Protein AF-A0A452QV50-F1 (afdb_monomer)

Sequence (171 aa):
MCFTKTGRGTTEDLRLKMHQMVDSFCNNHQNQPEGQEQEQVALLQLEDDFNEVLLDTVDLHYQNSNQESAPLLPEVRQELRSRVRRSSVPSLEDESVEVWDPRESFYDRALRLFQRLLCCLQQKWQAVLAWVRRMVAAGMQALCSAVETVWSVFQDFCSFVAQVLRSAIQA

Radius of gyration: 26.82 Å; Cα contacts (8 Å, |Δi|>4): 59; chains: 1; bounding box: 64×40×88 Å

pLDDT: mean 82.3, std 13.72, range [31.97, 97.0]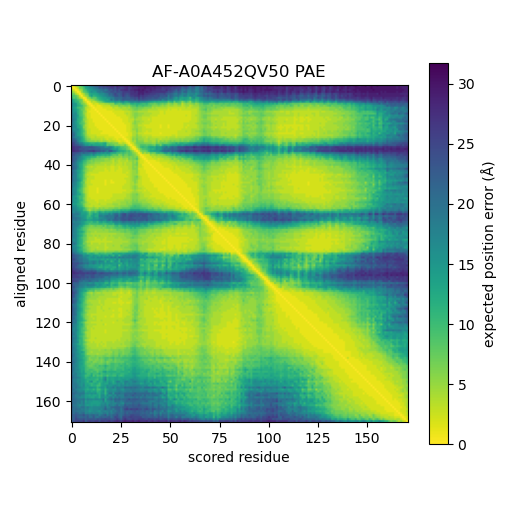

Foldseek 3Di:
DDDDPQVVVLVVVLVVQLVVLLVVLCVVPQVDPDDLVVNLVSLLVSLLSNLVSVLVSVQVCVPRVDPPDDRPDPVNSVVLNVLLVPPPQDDSVNVSPDDDDPPDHPVNVSVVSVVVSVVSNVVSVVVSVVVVVVVVVVVVVVVVVVVVVVVVVVVVVVVVVVVVVVVVVVD

Solvent-accessible surface area (backbone atoms only — not comparable to full-atom values): 10010 Å² total; per-residue (Å²): 138,87,82,81,73,70,66,59,56,58,53,53,51,50,52,50,52,53,49,52,52,51,51,51,52,48,68,64,52,73,83,45,92,66,54,74,69,54,58,50,52,53,48,54,52,51,50,52,52,52,50,50,54,50,52,51,45,54,51,51,50,54,59,71,72,34,96,85,55,79,72,82,52,69,67,58,55,49,49,53,54,48,48,59,74,65,42,87,59,76,48,81,73,77,63,65,84,66,83,80,63,92,83,62,50,71,65,62,51,50,51,55,50,49,52,50,51,51,51,44,49,52,53,40,52,50,52,51,50,55,48,52,52,50,52,53,53,53,52,53,50,53,50,51,54,50,51,52,53,56,48,50,54,50,52,52,50,53,52,50,52,54,49,56,52,52,53,65,74,76,108

Mean predicted aligned error: 9.91 Å

InterPro domains:
  IPR028067 Interleukin-32 [PF15225] (68-170)
  IPR028067 Interleukin-32 [PTHR48490] (6-170)

Organism: Ursus americanus (NCBI:txid9643)

Structure (mmCIF, N/CA/C/O backbone):
data_AF-A0A452QV50-F1
#
_entry.id   AF-A0A452QV50-F1
#
loop_
_atom_site.group_PDB
_atom_site.id
_atom_site.type_symbol
_atom_site.label_atom_id
_atom_site.label_alt_id
_atom_site.label_comp_id
_atom_site.label_asym_id
_atom_site.label_entity_id
_atom_site.label_seq_id
_atom_site.pdbx_PDB_ins_code
_atom_site.Cartn_x
_atom_site.Cartn_y
_atom_site.Cartn_z
_atom_site.occupancy
_atom_site.B_iso_or_equiv
_atom_site.auth_seq_id
_atom_site.auth_comp_id
_atom_site.auth_asym_id
_atom_site.auth_atom_id
_atom_site.pdbx_PDB_model_num
ATOM 1 N N . MET A 1 1 ? -7.295 25.959 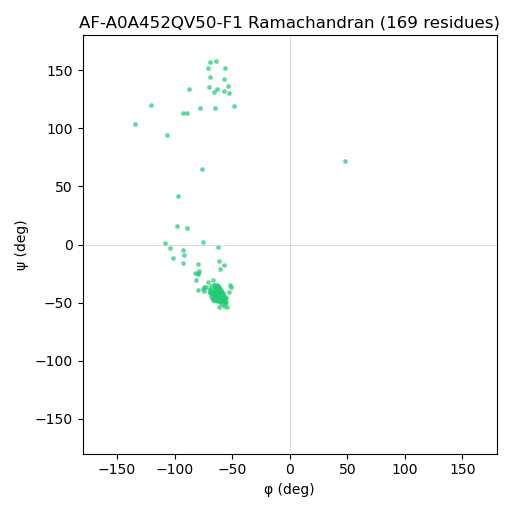-13.964 1.00 31.97 1 MET A N 1
ATOM 2 C CA . MET A 1 1 ? -6.763 25.299 -12.753 1.00 31.97 1 MET A CA 1
ATOM 3 C C . MET A 1 1 ? -7.909 24.545 -12.092 1.00 31.97 1 MET A C 1
ATOM 5 O O . MET A 1 1 ? -8.793 25.186 -11.542 1.00 31.97 1 MET A O 1
ATOM 9 N N . CYS A 1 2 ? -7.954 23.219 -12.219 1.00 35.88 2 CYS A N 1
ATOM 10 C CA . CYS A 1 2 ? -9.011 22.378 -11.650 1.00 35.88 2 CYS A CA 1
ATOM 11 C C . CYS A 1 2 ? -8.442 21.621 -10.448 1.00 35.88 2 CYS A C 1
ATOM 13 O O . CYS A 1 2 ? -7.813 20.582 -10.608 1.00 35.88 2 CYS A O 1
ATOM 15 N N . PHE A 1 3 ? -8.624 22.172 -9.248 1.00 37.78 3 PHE A N 1
ATOM 16 C CA . PHE A 1 3 ? -8.237 21.509 -8.006 1.00 37.78 3 PHE A CA 1
ATOM 17 C C . PHE A 1 3 ? -9.393 20.639 -7.479 1.00 37.78 3 PHE A C 1
ATOM 19 O O . PHE A 1 3 ? -10.457 21.135 -7.114 1.00 37.78 3 PHE A O 1
ATOM 26 N N . THR A 1 4 ? -9.159 19.324 -7.498 1.00 44.72 4 THR A N 1
ATOM 27 C CA . THR A 1 4 ? -9.415 18.372 -6.398 1.00 44.72 4 THR A CA 1
ATOM 28 C C . THR A 1 4 ? -10.782 18.413 -5.697 1.00 44.72 4 THR A C 1
ATOM 30 O O . THR A 1 4 ? -10.877 18.725 -4.511 1.00 44.72 4 THR A O 1
ATOM 33 N N . LYS A 1 5 ? -11.847 17.962 -6.374 1.00 46.72 5 LYS A N 1
ATOM 34 C CA . LYS A 1 5 ? -13.103 17.566 -5.695 1.00 46.72 5 LYS A CA 1
ATOM 35 C C . LYS A 1 5 ? -13.165 16.066 -5.354 1.00 46.72 5 LYS A C 1
ATOM 37 O O . LYS A 1 5 ? -13.949 15.664 -4.504 1.00 46.72 5 LYS A O 1
ATOM 42 N N . THR A 1 6 ? -12.296 15.253 -5.954 1.00 51.78 6 THR A N 1
ATOM 43 C CA . THR A 1 6 ? -12.386 13.783 -5.923 1.00 51.78 6 THR A CA 1
ATOM 44 C C . THR A 1 6 ? -11.822 13.139 -4.648 1.00 51.78 6 THR A C 1
ATOM 46 O O . THR A 1 6 ? -12.343 12.127 -4.199 1.00 51.78 6 THR A O 1
ATOM 49 N N . GLY A 1 7 ? -10.809 13.738 -4.008 1.00 51.59 7 GLY A N 1
ATOM 50 C CA . GLY A 1 7 ? -10.186 13.173 -2.796 1.00 51.59 7 GLY A CA 1
ATOM 51 C C . GLY A 1 7 ? -10.958 13.412 -1.491 1.00 51.59 7 GLY A C 1
ATOM 52 O O . GLY A 1 7 ? -10.711 12.732 -0.494 1.00 51.59 7 GLY A O 1
ATOM 53 N N . ARG A 1 8 ? -11.899 14.368 -1.478 1.00 55.62 8 ARG A N 1
ATOM 54 C CA . ARG A 1 8 ? -12.661 14.706 -0.267 1.00 55.62 8 ARG A CA 1
ATOM 55 C C . ARG A 1 8 ? -13.719 13.636 0.045 1.00 55.62 8 ARG A C 1
ATOM 57 O O . ARG A 1 8 ? -13.811 13.228 1.193 1.00 55.62 8 ARG A O 1
ATOM 64 N N . GLY A 1 9 ? -14.399 13.103 -0.976 1.00 72.88 9 GLY A N 1
ATOM 65 C CA . GLY A 1 9 ? -15.411 12.049 -0.808 1.00 72.88 9 GLY A CA 1
ATOM 66 C C . GLY A 1 9 ? -14.832 10.713 -0.333 1.00 72.88 9 GLY A C 1
ATOM 67 O O . GLY A 1 9 ? -15.295 10.165 0.657 1.00 72.88 9 GLY A O 1
ATOM 68 N N . THR A 1 10 ? -13.747 10.230 -0.950 1.00 78.75 10 THR A N 1
ATOM 69 C CA . THR A 1 10 ? -13.163 8.919 -0.593 1.00 78.75 10 THR A CA 1
ATOM 70 C C . THR A 1 10 ? -12.606 8.877 0.830 1.00 78.75 10 THR A C 1
ATOM 72 O O . THR A 1 10 ? -12.684 7.854 1.502 1.00 78.75 10 THR A O 1
ATOM 75 N N . THR A 1 11 ? -12.043 9.993 1.303 1.00 82.00 11 THR A N 1
ATOM 76 C CA . THR A 1 11 ? -11.488 10.092 2.662 1.00 82.00 11 THR A CA 1
ATOM 77 C C . THR A 1 11 ? -12.598 10.205 3.711 1.00 82.00 11 THR A C 1
ATOM 79 O O . THR A 1 11 ? -12.491 9.624 4.790 1.00 82.00 11 THR A O 1
ATOM 82 N N . GLU A 1 12 ? -13.674 10.934 3.401 1.00 86.75 12 GLU A N 1
ATOM 83 C CA . GLU A 1 12 ? -14.858 11.026 4.262 1.00 86.75 12 GLU A CA 1
ATOM 84 C C . GLU A 1 12 ? -15.575 9.671 4.376 1.00 86.75 12 GLU A C 1
ATOM 86 O O . GLU A 1 12 ? -15.926 9.273 5.489 1.00 86.75 12 GLU A O 1
ATOM 91 N N . ASP A 1 13 ? -15.694 8.930 3.270 1.00 88.88 13 ASP A N 1
ATOM 92 C CA . ASP A 1 13 ? -16.272 7.581 3.231 1.00 88.88 13 ASP A CA 1
ATOM 93 C C . ASP A 1 13 ? -15.437 6.567 4.022 1.00 88.88 13 ASP A C 1
ATOM 95 O O . ASP A 1 13 ? -15.988 5.784 4.797 1.00 88.88 13 ASP A O 1
ATOM 99 N N . LEU A 1 14 ? -14.107 6.598 3.873 1.00 90.44 14 LEU A N 1
ATOM 100 C CA . LEU A 1 14 ? -13.194 5.778 4.675 1.00 90.44 14 LEU A CA 1
ATOM 101 C C . LEU A 1 14 ? -13.405 6.041 6.167 1.00 90.44 14 LEU A C 1
ATOM 103 O O . LEU A 1 14 ? -13.607 5.108 6.943 1.00 90.44 14 LEU A O 1
ATOM 107 N N . ARG A 1 15 ? -13.404 7.318 6.564 1.00 90.06 15 ARG A N 1
ATOM 108 C CA . ARG A 1 15 ? -13.608 7.714 7.959 1.00 90.06 15 ARG A CA 1
ATOM 109 C C . ARG A 1 15 ? -14.955 7.213 8.483 1.00 90.06 15 ARG A C 1
ATOM 111 O O . ARG A 1 15 ? -15.011 6.687 9.590 1.00 90.06 15 ARG A O 1
ATOM 118 N N . LEU A 1 16 ? -16.025 7.357 7.699 1.00 91.62 16 LEU A N 1
ATOM 119 C CA . LEU A 1 16 ? -17.357 6.882 8.073 1.00 91.62 16 LEU A CA 1
ATOM 120 C C . LEU A 1 16 ? -17.377 5.364 8.289 1.00 91.62 16 LEU A C 1
ATOM 122 O O . LEU A 1 16 ? -17.853 4.914 9.328 1.00 91.62 16 LEU A O 1
ATOM 126 N N . LYS A 1 17 ? -16.823 4.587 7.351 1.00 92.94 17 LYS A N 1
ATOM 127 C CA . LYS A 1 17 ? -16.732 3.124 7.471 1.00 92.94 17 LYS A CA 1
ATOM 128 C C . LYS A 1 17 ? -15.944 2.706 8.709 1.00 92.94 17 LYS A C 1
ATOM 130 O O . LYS A 1 17 ? -16.375 1.818 9.435 1.00 92.94 17 LYS A O 1
ATOM 135 N N . MET A 1 18 ? -14.817 3.367 8.977 1.00 90.81 18 MET A N 1
ATOM 136 C CA . MET A 1 18 ? -14.012 3.090 10.167 1.00 90.81 18 MET A CA 1
ATOM 137 C C . MET A 1 18 ? -14.787 3.343 11.458 1.00 90.81 18 MET A C 1
ATOM 139 O O . MET A 1 18 ? -14.790 2.481 12.330 1.00 90.81 18 MET A O 1
ATOM 143 N N . HIS A 1 19 ? -15.500 4.466 11.561 1.00 90.94 19 HIS A N 1
ATOM 144 C CA . HIS A 1 19 ? -16.356 4.724 12.719 1.00 90.94 19 HIS A CA 1
ATOM 145 C C . HIS A 1 19 ? -17.460 3.677 12.873 1.00 90.94 19 HIS A C 1
ATOM 147 O O . HIS A 1 19 ? -17.639 3.163 13.968 1.00 90.94 19 HIS A O 1
ATOM 153 N N . GLN A 1 20 ? -18.133 3.293 11.786 1.00 93.31 20 GLN A N 1
ATOM 154 C CA . GLN A 1 20 ? -19.183 2.269 11.831 1.00 93.31 20 GLN A CA 1
ATOM 155 C C . GLN A 1 20 ? -18.671 0.916 12.338 1.00 93.31 20 GLN A C 1
ATOM 157 O O . GLN A 1 20 ? -19.364 0.245 13.099 1.00 93.31 20 GLN A O 1
ATOM 162 N N . MET A 1 21 ? -17.458 0.522 11.946 1.00 92.38 21 MET A N 1
ATOM 163 C CA . MET A 1 21 ? -16.829 -0.708 12.431 1.00 92.38 21 MET A CA 1
ATOM 164 C C . MET A 1 21 ? -16.507 -0.631 13.932 1.00 92.38 21 MET A C 1
ATOM 166 O O . MET A 1 21 ? -16.807 -1.572 14.665 1.00 92.38 21 MET A O 1
ATOM 170 N N . VAL A 1 22 ? -15.983 0.506 14.413 1.00 90.62 22 VAL A N 1
ATOM 171 C CA . VAL A 1 22 ? -15.765 0.745 15.855 1.00 90.62 22 VAL A CA 1
ATOM 172 C C . VAL A 1 22 ? -17.082 0.711 16.626 1.00 90.62 22 VAL A C 1
ATOM 174 O O . VAL A 1 22 ? -17.171 0.046 17.654 1.00 90.62 22 VAL A O 1
ATOM 177 N N . ASP A 1 23 ? -18.112 1.392 16.126 1.00 90.88 23 ASP A N 1
ATOM 178 C CA . ASP A 1 23 ? -19.427 1.438 16.764 1.00 90.88 23 ASP A CA 1
ATOM 179 C C . ASP A 1 23 ? -20.038 0.035 16.845 1.00 90.88 23 ASP A C 1
ATOM 181 O O . ASP A 1 23 ? -20.565 -0.356 17.886 1.00 90.88 23 ASP A O 1
ATOM 185 N N . SER A 1 24 ? -19.927 -0.754 15.772 1.00 90.44 24 SER A N 1
ATOM 186 C CA . SER A 1 24 ? -20.378 -2.147 15.756 1.00 90.44 24 SER A CA 1
ATOM 187 C C . SER A 1 24 ? -19.619 -2.998 16.772 1.00 90.44 24 SER A C 1
ATOM 189 O O . SER A 1 24 ? -20.244 -3.767 17.501 1.00 90.44 24 SER A O 1
ATOM 191 N N . PHE A 1 25 ? -18.294 -2.853 16.853 1.00 88.44 25 PHE A N 1
ATOM 192 C CA . PHE A 1 25 ? -17.488 -3.546 17.854 1.00 88.44 25 PHE A CA 1
ATOM 193 C C . PHE A 1 25 ? -17.956 -3.190 19.272 1.00 88.44 25 PHE A C 1
ATOM 195 O O . PHE A 1 25 ? -18.270 -4.083 20.056 1.00 88.44 25 PHE A O 1
ATOM 202 N N . CYS A 1 26 ? -18.089 -1.902 19.591 1.00 86.88 26 CYS A N 1
ATOM 203 C CA . CYS A 1 26 ? -18.532 -1.456 20.911 1.00 86.88 26 CYS A CA 1
ATOM 204 C C . CYS A 1 26 ? -19.935 -1.973 21.257 1.00 86.88 26 CYS A C 1
ATOM 206 O O . CYS A 1 26 ? -20.129 -2.531 22.333 1.00 86.88 26 CYS A O 1
ATOM 208 N N . ASN A 1 27 ? -20.900 -1.851 20.342 1.00 88.31 27 ASN A N 1
ATOM 209 C CA . ASN A 1 27 ? -22.286 -2.268 20.578 1.00 88.31 27 ASN A CA 1
ATOM 21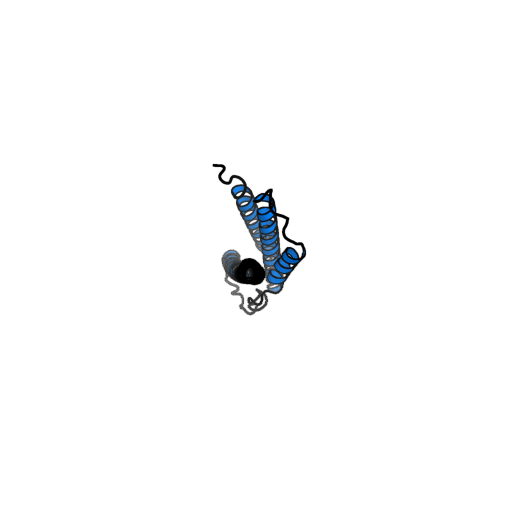0 C C . ASN A 1 27 ? -22.419 -3.773 20.849 1.00 88.31 27 ASN A C 1
ATOM 212 O O . ASN A 1 27 ? -23.231 -4.172 21.686 1.00 88.31 27 ASN A O 1
ATOM 216 N N . ASN A 1 28 ? -21.621 -4.595 20.161 1.00 85.19 28 ASN A N 1
ATOM 217 C CA . ASN A 1 28 ? -21.661 -6.049 20.304 1.00 85.19 28 ASN A CA 1
ATOM 218 C C . ASN A 1 28 ? -21.057 -6.513 21.640 1.00 85.19 28 ASN A C 1
ATOM 220 O O . ASN A 1 28 ? -21.598 -7.416 22.268 1.00 85.19 28 ASN A O 1
ATOM 224 N N . HIS A 1 29 ? -19.997 -5.856 22.121 1.00 80.44 29 HIS A N 1
ATOM 225 C CA . HIS A 1 29 ? -19.253 -6.318 23.301 1.00 80.44 29 HIS A CA 1
ATOM 226 C C . HIS A 1 29 ? -19.595 -5.553 24.594 1.00 80.44 29 HIS A C 1
ATOM 228 O O . HIS A 1 29 ? -19.256 -6.006 25.683 1.00 80.44 29 HIS A O 1
ATOM 234 N N . GLN A 1 30 ? -20.320 -4.429 24.522 1.00 76.50 30 GLN A N 1
ATOM 235 C CA . GLN A 1 30 ? -20.670 -3.619 25.699 1.00 76.50 30 GLN A CA 1
ATOM 236 C C . GLN A 1 30 ? -21.566 -4.355 26.711 1.00 76.50 30 GLN A C 1
ATOM 238 O O . GLN A 1 30 ? -21.462 -4.117 27.914 1.00 76.50 30 GLN A O 1
ATOM 243 N N . ASN A 1 31 ? -22.482 -5.207 26.239 1.00 69.88 31 ASN A N 1
ATOM 244 C CA . ASN A 1 31 ? -23.519 -5.829 27.077 1.00 69.88 31 ASN A CA 1
ATOM 245 C C . ASN A 1 31 ? -23.296 -7.325 27.320 1.00 69.88 31 ASN A C 1
ATOM 247 O O . ASN A 1 31 ? -24.124 -7.977 27.960 1.00 69.88 31 ASN A O 1
ATOM 251 N N . GLN A 1 32 ? -22.212 -7.881 26.790 1.00 62.25 32 GLN A N 1
ATOM 252 C CA . GLN A 1 32 ? -22.012 -9.314 26.710 1.00 62.25 32 GLN A CA 1
ATOM 253 C C . GLN A 1 32 ? -20.733 -9.665 27.481 1.00 62.25 32 GLN A C 1
ATOM 255 O O . GLN A 1 32 ? -19.668 -9.150 2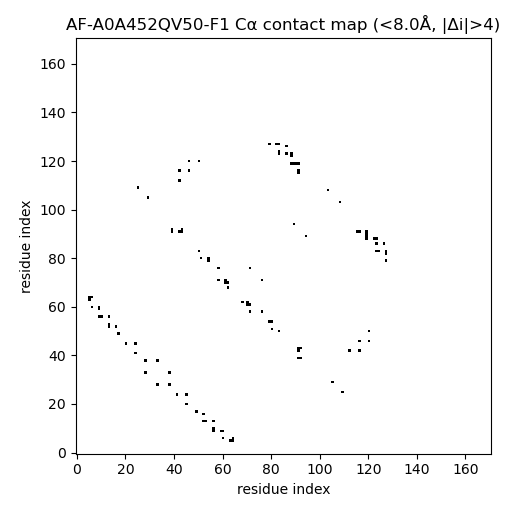7.151 1.00 62.25 32 GLN A O 1
ATOM 260 N N . PRO A 1 33 ? -20.798 -10.504 28.533 1.00 55.66 33 PRO A N 1
ATOM 261 C CA . PRO A 1 33 ? -19.607 -11.021 29.191 1.00 55.66 33 PRO A CA 1
ATOM 262 C C . PRO A 1 33 ? -19.015 -12.112 28.294 1.00 55.66 33 PRO A C 1
ATOM 264 O O . PRO A 1 33 ? -19.065 -13.298 28.616 1.00 55.66 33 PRO A O 1
ATOM 267 N N . GLU A 1 34 ? -18.553 -11.730 27.108 1.00 61.19 34 GLU A N 1
ATOM 268 C CA . GLU A 1 34 ? -17.812 -12.636 26.247 1.00 61.19 34 GLU A CA 1
ATOM 269 C C . GLU A 1 34 ? -16.450 -12.925 26.887 1.00 61.19 34 GLU A C 1
ATOM 271 O O . GLU A 1 34 ? -15.862 -12.086 27.577 1.00 61.19 34 GLU A O 1
ATOM 276 N N . GLY A 1 35 ? -15.976 -14.161 26.733 1.00 66.69 35 GLY A N 1
ATOM 277 C CA . GLY A 1 35 ? -14.669 -14.554 27.249 1.00 66.69 35 GLY A CA 1
ATOM 278 C C . GLY A 1 35 ? -13.543 -13.787 26.552 1.00 66.69 35 GLY A C 1
ATOM 279 O O . GLY A 1 35 ? -13.698 -13.331 25.420 1.00 66.69 35 GLY A O 1
ATOM 280 N N . GLN A 1 36 ? -12.383 -13.701 27.207 1.00 70.19 36 GLN A N 1
ATOM 281 C CA . GLN A 1 36 ? -11.198 -13.001 26.693 1.00 70.19 36 GLN A CA 1
ATO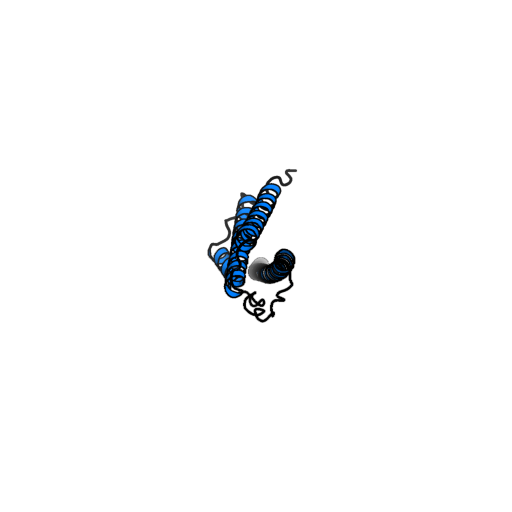M 282 C C . GLN A 1 36 ? -10.776 -13.397 25.280 1.00 70.19 36 GLN A C 1
ATOM 284 O O . GLN A 1 36 ? -10.359 -12.558 24.487 1.00 70.19 36 GLN A O 1
ATOM 289 N N . GLU A 1 37 ? -10.958 -14.666 24.954 1.00 73.31 37 GLU A N 1
ATOM 290 C CA . GLU A 1 37 ? -10.668 -15.228 23.643 1.00 73.31 37 GLU A CA 1
ATOM 291 C C . GLU A 1 37 ? -11.578 -14.662 22.539 1.00 73.31 37 GLU A C 1
ATOM 293 O O . GLU A 1 37 ? -11.136 -14.428 21.419 1.00 73.31 37 GLU A O 1
ATOM 298 N N . GLN A 1 38 ? -12.839 -14.371 22.854 1.00 78.62 38 GLN A N 1
ATOM 299 C CA . GLN A 1 38 ? -13.828 -13.920 21.879 1.00 78.62 38 GLN A CA 1
ATOM 300 C C . GLN A 1 38 ? -13.671 -12.424 21.558 1.00 78.62 38 GLN A C 1
ATOM 302 O O . GLN A 1 38 ? -13.695 -12.050 20.385 1.00 78.62 38 GLN A O 1
ATOM 307 N N . GLU A 1 39 ? -13.372 -11.593 22.568 1.00 77.00 39 GLU A N 1
ATOM 308 C CA . GLU A 1 39 ? -13.004 -10.177 22.373 1.00 77.00 39 GLU A CA 1
ATOM 309 C C . GLU A 1 39 ? -11.721 -10.055 21.528 1.00 77.00 39 GLU A C 1
ATOM 311 O O . GLU A 1 39 ? -11.612 -9.190 20.657 1.00 77.00 39 GLU A O 1
ATOM 316 N N . GLN A 1 40 ? -10.765 -10.972 21.713 1.00 77.94 40 GLN A N 1
ATOM 317 C CA . GLN A 1 40 ? -9.541 -11.012 20.917 1.00 77.94 40 GLN A CA 1
ATOM 318 C C . GLN A 1 40 ? -9.789 -11.412 19.456 1.00 77.94 40 GLN A C 1
ATOM 320 O O . GLN A 1 40 ? -9.263 -10.765 18.550 1.00 77.94 40 GLN A O 1
ATOM 325 N N . VAL A 1 41 ? -10.618 -12.429 19.206 1.00 82.56 41 VAL A N 1
ATOM 326 C CA . VAL A 1 41 ? -11.014 -12.812 17.840 1.00 82.56 41 VAL A CA 1
ATOM 327 C C . VAL A 1 41 ? -11.734 -11.661 17.135 1.00 82.56 41 VAL A C 1
ATOM 329 O O . VAL A 1 41 ? -11.442 -11.378 15.973 1.00 82.56 41 VAL A O 1
ATOM 332 N N . ALA A 1 42 ? -12.626 -10.956 17.834 1.00 85.12 42 ALA A N 1
ATOM 333 C CA . ALA A 1 42 ? -13.328 -9.805 17.279 1.00 85.12 42 ALA A CA 1
ATOM 334 C C . ALA A 1 42 ? -12.380 -8.648 16.920 1.00 85.12 42 ALA A C 1
ATOM 336 O O . ALA A 1 42 ? -12.589 -7.972 15.914 1.00 85.12 42 ALA A O 1
ATOM 337 N N . LEU A 1 43 ? -11.311 -8.434 17.692 1.00 83.50 43 LEU A N 1
ATOM 338 C CA . LEU A 1 43 ? -10.287 -7.439 17.357 1.00 83.50 43 LEU A CA 1
ATOM 339 C C . LEU A 1 43 ? -9.457 -7.814 16.136 1.00 83.50 43 LEU A C 1
ATOM 341 O O . LEU A 1 43 ? -9.133 -6.935 15.342 1.00 83.50 43 LEU A O 1
ATOM 345 N N . LEU A 1 44 ? -9.111 -9.093 15.978 1.00 85.31 44 LEU A N 1
ATOM 346 C CA . LEU A 1 44 ? -8.390 -9.562 14.793 1.00 85.31 44 LEU A CA 1
ATOM 347 C C . LEU A 1 44 ? -9.239 -9.378 13.535 1.00 85.31 44 LEU A C 1
ATOM 349 O O . LEU A 1 44 ? -8.750 -8.873 12.528 1.00 85.31 44 LEU A O 1
ATOM 353 N N . GLN A 1 45 ? -10.532 -9.697 13.620 1.00 89.00 45 GLN A N 1
ATOM 354 C CA . GLN A 1 45 ? -11.483 -9.422 12.541 1.00 89.00 45 GLN A CA 1
ATOM 355 C C . GLN A 1 45 ? -11.569 -7.924 12.236 1.00 89.00 45 GLN A C 1
ATOM 357 O O . GLN A 1 45 ? -11.494 -7.527 11.078 1.00 89.00 45 GLN A O 1
ATOM 362 N N . LEU A 1 46 ? -11.648 -7.085 13.271 1.00 90.44 46 LEU A N 1
ATOM 363 C CA . LEU A 1 46 ? -11.685 -5.634 13.109 1.00 90.44 46 LEU A CA 1
ATOM 364 C C . LEU A 1 46 ? -10.409 -5.079 12.457 1.00 90.44 46 LEU A C 1
ATOM 366 O O . LEU A 1 46 ? -10.470 -4.135 11.668 1.00 90.44 46 LEU A O 1
ATOM 370 N N . GLU A 1 47 ? -9.250 -5.663 12.762 1.00 90.06 47 GLU A N 1
ATOM 371 C CA . GLU A 1 47 ? -7.992 -5.337 12.097 1.00 90.06 47 GLU A CA 1
ATOM 372 C C . GLU A 1 47 ? -8.018 -5.681 10.608 1.00 90.06 47 GLU A C 1
ATOM 374 O O . GLU A 1 47 ? -7.621 -4.857 9.775 1.00 90.06 47 GLU A O 1
ATOM 379 N N . ASP A 1 48 ? -8.484 -6.880 10.269 1.00 89.88 48 ASP A N 1
ATOM 380 C CA . ASP A 1 48 ? -8.618 -7.325 8.886 1.00 89.88 48 ASP A CA 1
ATOM 381 C C . ASP A 1 48 ? -9.601 -6.441 8.111 1.00 89.88 48 ASP A C 1
ATOM 383 O O . ASP A 1 48 ? -9.278 -5.987 7.010 1.00 89.88 48 ASP A O 1
ATOM 387 N N . ASP A 1 49 ? -10.742 -6.096 8.707 1.00 91.94 49 ASP A N 1
ATOM 388 C CA . ASP A 1 49 ? -11.740 -5.218 8.097 1.00 91.94 49 ASP A CA 1
ATOM 389 C C . ASP A 1 49 ? -11.184 -3.807 7.849 1.00 91.94 49 ASP A C 1
ATOM 391 O O . ASP A 1 49 ? -11.355 -3.235 6.765 1.00 91.94 49 ASP A O 1
ATOM 395 N N . PHE A 1 50 ? -10.447 -3.244 8.814 1.00 91.19 50 PHE A N 1
ATOM 396 C CA . PHE A 1 50 ? -9.741 -1.976 8.626 1.00 91.19 50 PHE A CA 1
ATOM 397 C C . PHE A 1 50 ? -8.720 -2.050 7.492 1.00 91.19 50 PHE A C 1
ATOM 399 O O . PHE A 1 50 ? -8.649 -1.134 6.666 1.00 91.19 50 PHE A O 1
ATOM 406 N N . ASN A 1 51 ? -7.949 -3.131 7.420 1.00 91.56 51 ASN A N 1
ATOM 407 C CA . ASN A 1 51 ? -6.979 -3.337 6.356 1.00 91.56 51 ASN A CA 1
ATOM 408 C C . ASN A 1 51 ? -7.640 -3.429 4.977 1.00 91.56 51 ASN A C 1
ATOM 410 O O . ASN A 1 51 ? -7.181 -2.760 4.049 1.00 91.56 51 ASN A O 1
ATOM 414 N N . GLU A 1 52 ? -8.718 -4.198 4.830 1.00 92.69 52 GLU A N 1
ATOM 415 C CA . GLU A 1 52 ? -9.426 -4.331 3.553 1.00 92.69 52 GLU A CA 1
ATOM 416 C C . GLU A 1 52 ? -10.073 -3.007 3.128 1.00 92.69 52 GLU A C 1
ATOM 418 O O . GLU A 1 52 ? -9.908 -2.584 1.984 1.00 92.69 52 GLU A O 1
ATOM 423 N N . VAL A 1 53 ? -10.707 -2.270 4.046 1.00 93.06 53 VAL A N 1
ATOM 424 C CA . VAL A 1 53 ? -11.295 -0.963 3.713 1.00 93.06 53 VAL A CA 1
ATOM 425 C C . VAL A 1 53 ? -10.223 0.060 3.319 1.00 93.06 53 VAL A C 1
ATOM 427 O O . VAL A 1 53 ? -10.441 0.851 2.394 1.00 93.06 53 VAL A O 1
ATOM 430 N N . LEU A 1 54 ? -9.054 0.048 3.963 1.00 92.31 54 LEU A N 1
ATOM 431 C CA . LEU A 1 54 ? -7.922 0.888 3.564 1.00 92.31 54 LEU A CA 1
ATOM 432 C C . LEU A 1 54 ? -7.384 0.494 2.180 1.00 92.31 54 LEU A C 1
ATOM 434 O O . LEU A 1 54 ? -7.159 1.374 1.348 1.00 92.31 54 LEU A O 1
ATOM 438 N N . LEU A 1 55 ? -7.226 -0.804 1.901 1.00 92.06 55 LEU A N 1
ATOM 439 C CA . LEU A 1 55 ? -6.790 -1.327 0.600 1.00 92.06 55 LEU A CA 1
ATOM 440 C C . LEU A 1 55 ? -7.755 -0.939 -0.526 1.00 92.06 55 LEU A C 1
ATOM 442 O O . LEU A 1 55 ? -7.320 -0.424 -1.559 1.00 92.06 55 LEU A O 1
ATOM 446 N N . ASP A 1 56 ? -9.054 -1.125 -0.312 1.00 90.81 56 ASP A N 1
ATOM 447 C CA . ASP A 1 56 ? -10.088 -0.759 -1.277 1.00 90.81 56 ASP A CA 1
ATOM 448 C C . ASP A 1 56 ? -10.136 0.757 -1.494 1.00 90.81 56 ASP A C 1
ATOM 450 O O . ASP A 1 56 ? -10.305 1.220 -2.623 1.00 90.81 56 ASP A O 1
ATOM 454 N N . THR A 1 57 ? -9.923 1.549 -0.438 1.00 90.62 57 THR A N 1
ATOM 455 C CA . THR A 1 57 ? -9.844 3.011 -0.556 1.00 90.62 57 THR A CA 1
ATOM 456 C C . THR A 1 57 ? -8.624 3.440 -1.367 1.00 90.62 57 THR A C 1
ATOM 458 O O . THR A 1 57 ? -8.745 4.335 -2.201 1.00 90.62 57 THR A O 1
ATOM 461 N N . VAL A 1 58 ? -7.461 2.809 -1.167 1.00 88.12 58 VAL A N 1
ATOM 462 C CA . VAL A 1 58 ? -6.257 3.065 -1.978 1.00 88.12 58 VAL A CA 1
ATOM 463 C C . VAL A 1 58 ? -6.526 2.754 -3.447 1.00 88.12 58 VAL A C 1
ATOM 465 O O . VAL A 1 58 ? -6.187 3.564 -4.313 1.00 88.12 58 VAL A O 1
ATOM 468 N N . ASP A 1 59 ? -7.167 1.622 -3.735 1.00 86.19 59 ASP A N 1
ATOM 469 C CA . ASP A 1 59 ? -7.473 1.240 -5.109 1.00 86.19 59 ASP A CA 1
ATOM 470 C C . ASP A 1 59 ? -8.474 2.196 -5.767 1.00 86.19 59 ASP A C 1
ATOM 472 O O . ASP A 1 59 ? -8.243 2.688 -6.873 1.00 86.19 59 ASP A O 1
ATOM 476 N N . LEU A 1 60 ? -9.553 2.533 -5.059 1.00 85.69 60 LEU A N 1
ATOM 477 C CA . LEU A 1 60 ? -10.553 3.490 -5.522 1.00 85.69 60 LEU A CA 1
ATOM 478 C C . LEU A 1 60 ? -9.941 4.878 -5.743 1.00 85.69 60 LEU A C 1
ATOM 480 O O . LEU A 1 60 ? -10.227 5.538 -6.743 1.00 85.69 60 LEU A O 1
ATOM 484 N N . HIS A 1 61 ? -9.078 5.327 -4.830 1.00 84.00 61 HIS A N 1
ATOM 485 C CA . HIS A 1 61 ? -8.402 6.611 -4.953 1.00 84.00 61 HIS A CA 1
ATOM 486 C C . HIS A 1 61 ? -7.486 6.650 -6.179 1.00 84.00 61 HIS A C 1
ATOM 488 O O . HIS A 1 61 ? -7.470 7.653 -6.893 1.00 84.00 61 HIS A O 1
ATOM 494 N N . TYR A 1 62 ? -6.773 5.558 -6.463 1.00 79.25 62 TYR A N 1
ATOM 495 C CA . TYR A 1 62 ? -5.940 5.442 -7.655 1.00 79.25 62 TYR A CA 1
ATOM 496 C C . TYR A 1 62 ? -6.772 5.491 -8.945 1.00 79.25 62 TYR A C 1
ATOM 498 O O . TYR A 1 62 ? -6.464 6.279 -9.838 1.00 79.25 62 TYR A O 1
ATOM 506 N N . GLN A 1 63 ? -7.863 4.719 -9.017 1.00 78.25 63 GLN A N 1
ATOM 507 C CA . GLN A 1 63 ? -8.764 4.699 -10.178 1.00 78.25 63 GLN A CA 1
ATOM 508 C C . GLN A 1 63 ? -9.408 6.068 -10.445 1.00 78.25 63 GLN A C 1
ATOM 510 O O . GLN A 1 63 ? -9.533 6.493 -11.591 1.00 78.25 63 GLN A O 1
ATOM 515 N N . ASN A 1 64 ? -9.796 6.780 -9.386 1.00 77.88 64 ASN A N 1
ATOM 516 C CA . ASN A 1 64 ? -10.496 8.057 -9.501 1.00 77.88 64 ASN A CA 1
ATOM 517 C C . ASN A 1 64 ? -9.576 9.250 -9.792 1.00 77.88 64 ASN A C 1
ATOM 519 O O . ASN A 1 64 ? -10.047 10.274 -10.292 1.00 77.88 64 ASN A O 1
ATOM 523 N N . SER A 1 65 ? -8.294 9.167 -9.430 1.00 69.88 65 SER A N 1
ATOM 524 C CA . SER A 1 65 ? -7.386 10.318 -9.511 1.00 69.88 65 SER A CA 1
ATOM 525 C C . SER A 1 65 ? -6.813 10.546 -10.907 1.00 69.88 65 SER A C 1
ATOM 527 O O . SER A 1 65 ? -6.492 11.686 -11.227 1.00 69.88 65 SER A O 1
ATOM 529 N N . ASN A 1 66 ? -6.729 9.517 -11.756 1.00 62.34 66 ASN A N 1
ATOM 530 C CA . ASN A 1 66 ? -6.122 9.637 -13.079 1.00 62.34 66 ASN A CA 1
ATOM 531 C C . ASN A 1 66 ? -6.976 8.973 -14.167 1.00 62.34 66 ASN A C 1
ATOM 533 O O . ASN A 1 66 ? -6.907 7.764 -14.360 1.00 62.34 66 ASN A O 1
ATOM 537 N N . GLN A 1 67 ? -7.692 9.780 -14.959 1.00 59.31 67 GLN A N 1
ATOM 538 C CA . GLN A 1 67 ? -8.374 9.306 -16.177 1.00 59.31 67 GLN A CA 1
ATOM 539 C C . GLN A 1 67 ? -7.411 8.717 -17.226 1.00 59.31 67 GLN A C 1
ATOM 541 O O . GLN A 1 67 ? -7.842 7.949 -18.079 1.00 59.31 67 GLN A O 1
ATOM 546 N N . GLU A 1 68 ? -6.120 9.058 -17.160 1.00 58.16 68 GLU A N 1
ATOM 547 C CA . GLU A 1 68 ? -5.088 8.620 -18.112 1.00 58.16 68 GLU A CA 1
ATOM 548 C C . GLU A 1 68 ? -4.166 7.518 -17.563 1.00 58.16 68 GLU A C 1
ATOM 550 O O . GLU A 1 68 ? -3.289 7.035 -18.276 1.00 58.16 68 GLU A O 1
ATOM 555 N N . SER A 1 69 ? -4.317 7.107 -16.298 1.00 62.28 69 SER A N 1
ATOM 556 C CA . SER A 1 69 ? -3.506 6.012 -15.753 1.00 62.28 69 SER A CA 1
ATOM 557 C C . SER A 1 69 ? -4.159 4.669 -16.023 1.00 62.28 69 SER A C 1
ATOM 559 O O . SER A 1 69 ? -5.347 4.477 -15.771 1.00 62.28 69 SER A O 1
ATOM 561 N N . ALA A 1 70 ? -3.357 3.713 -16.491 1.00 68.69 70 ALA A N 1
ATOM 562 C CA . ALA A 1 70 ? -3.758 2.316 -16.489 1.00 68.69 70 ALA A CA 1
ATOM 563 C C . ALA A 1 70 ? -4.096 1.891 -15.048 1.00 68.69 70 ALA A C 1
ATOM 565 O O . ALA A 1 70 ? -3.414 2.339 -14.123 1.00 68.69 70 ALA A O 1
ATOM 566 N N . PRO A 1 71 ? -5.120 1.045 -14.835 1.00 72.88 71 PRO A N 1
ATOM 567 C CA . PRO A 1 71 ? -5.419 0.525 -13.507 1.00 72.88 71 PRO A CA 1
ATOM 568 C C . PRO A 1 71 ? -4.186 -0.169 -12.920 1.00 72.88 71 PRO A C 1
ATOM 570 O O . PRO A 1 71 ? -3.357 -0.705 -13.662 1.00 72.88 71 PRO A O 1
ATOM 573 N N . LEU A 1 72 ? -4.077 -0.184 -11.586 1.00 77.94 72 LEU A N 1
ATOM 574 C CA . LEU A 1 72 ? -3.031 -0.962 -10.925 1.00 77.94 72 LEU A CA 1
ATOM 575 C C . LEU A 1 72 ? -3.082 -2.399 -11.440 1.00 77.94 72 LEU A C 1
ATOM 577 O O . LEU A 1 72 ? -4.145 -3.027 -11.455 1.00 77.94 72 LEU A O 1
ATOM 581 N N . LEU A 1 73 ? -1.916 -2.903 -11.839 1.00 85.25 73 LEU A N 1
ATOM 582 C CA . LEU A 1 73 ? -1.773 -4.279 -12.288 1.00 85.25 73 LEU A CA 1
ATOM 583 C C . LEU A 1 73 ? -2.322 -5.233 -11.209 1.00 85.25 73 LEU A C 1
ATOM 585 O O . LEU A 1 73 ? -2.040 -5.021 -10.019 1.00 85.25 73 LEU A O 1
ATOM 589 N N . PRO A 1 74 ? -3.097 -6.268 -11.587 1.00 87.69 74 PRO A N 1
ATOM 590 C CA . PRO A 1 74 ? -3.657 -7.233 -10.641 1.00 87.69 74 PRO A CA 1
ATOM 591 C C . PRO A 1 74 ? -2.610 -7.824 -9.692 1.00 87.69 74 PRO A C 1
ATOM 593 O O . PRO A 1 74 ? -2.879 -7.995 -8.505 1.00 87.69 74 PRO A O 1
ATOM 596 N N . GLU A 1 75 ? -1.394 -8.049 -10.184 1.00 89.69 75 GLU A N 1
ATOM 597 C CA . GLU A 1 75 ? -0.265 -8.593 -9.432 1.00 89.69 75 GLU A CA 1
ATOM 598 C C . GLU A 1 75 ? 0.188 -7.632 -8.331 1.00 89.69 75 GLU A C 1
ATOM 600 O O . GLU A 1 75 ? 0.449 -8.050 -7.205 1.00 89.69 75 GLU A O 1
ATOM 605 N N . VAL A 1 76 ? 0.226 -6.327 -8.621 1.00 88.00 76 VAL A N 1
ATOM 606 C CA . VAL A 1 76 ? 0.590 -5.294 -7.640 1.00 88.00 76 VAL A CA 1
ATOM 607 C C . VAL A 1 76 ? -0.495 -5.171 -6.575 1.00 88.00 76 VAL A C 1
ATOM 609 O O . VAL A 1 76 ? -0.180 -5.079 -5.389 1.00 88.00 76 VAL A O 1
ATOM 612 N N . ARG A 1 77 ? -1.774 -5.225 -6.973 1.00 88.88 77 ARG A N 1
ATOM 613 C CA . ARG A 1 77 ? -2.905 -5.239 -6.030 1.00 88.88 77 ARG A CA 1
ATOM 614 C C . ARG A 1 77 ? -2.843 -6.455 -5.110 1.00 88.88 77 ARG A C 1
ATOM 616 O O . ARG A 1 77 ? -3.004 -6.323 -3.899 1.00 88.88 77 ARG A O 1
ATOM 623 N N . GLN A 1 78 ? -2.603 -7.637 -5.670 1.00 91.06 78 GLN A N 1
ATOM 624 C CA . GLN A 1 78 ? -2.510 -8.866 -4.893 1.00 91.06 78 GLN A CA 1
ATOM 625 C C . GLN A 1 78 ? -1.289 -8.858 -3.968 1.00 91.06 78 GLN A C 1
ATOM 627 O O . GLN A 1 78 ? -1.412 -9.241 -2.806 1.00 91.06 78 GLN A O 1
ATOM 632 N N . GLU A 1 79 ? -0.140 -8.373 -4.438 1.00 92.19 79 GLU A N 1
ATOM 633 C CA . GLU A 1 79 ? 1.066 -8.248 -3.619 1.00 92.19 79 GLU A CA 1
ATOM 634 C C . GLU A 1 79 ? 0.852 -7.266 -2.459 1.00 92.19 79 GLU A C 1
ATOM 636 O O . GLU A 1 79 ? 1.203 -7.601 -1.327 1.00 92.19 79 GLU A O 1
ATOM 641 N N . LEU A 1 80 ? 0.203 -6.116 -2.699 1.00 90.81 80 LEU A N 1
ATOM 642 C CA . LEU A 1 80 ? -0.196 -5.160 -1.657 1.00 90.81 80 LEU A CA 1
ATOM 643 C C . LEU A 1 80 ? -1.038 -5.837 -0.571 1.00 90.81 80 LEU A C 1
ATOM 645 O O . LEU A 1 80 ? -0.658 -5.797 0.600 1.00 90.81 80 LEU A O 1
ATOM 649 N N . ARG A 1 81 ? -2.126 -6.524 -0.957 1.00 91.81 81 ARG A N 1
ATOM 650 C CA . ARG A 1 81 ? -2.959 -7.285 -0.006 1.00 91.81 81 ARG A CA 1
ATOM 651 C C . ARG A 1 81 ? -2.136 -8.319 0.755 1.00 91.81 81 ARG A C 1
ATOM 653 O O . ARG A 1 81 ? -2.243 -8.446 1.972 1.00 91.81 81 ARG A O 1
ATOM 660 N N . SER A 1 82 ? -1.272 -9.040 0.046 1.00 90.81 82 SER A N 1
ATOM 661 C CA . SER A 1 82 ? -0.443 -10.084 0.640 1.00 90.81 82 SER A CA 1
ATOM 662 C C . SER A 1 82 ? 0.540 -9.533 1.675 1.00 90.81 82 SER A C 1
ATOM 664 O O . SER A 1 82 ? 0.779 -10.186 2.684 1.00 90.81 82 SER A O 1
ATOM 666 N N . ARG A 1 83 ? 1.082 -8.327 1.471 1.00 90.00 83 ARG A N 1
ATOM 667 C CA . ARG A 1 83 ? 2.022 -7.688 2.402 1.00 90.00 83 ARG A CA 1
ATOM 668 C C . ARG A 1 83 ? 1.351 -7.153 3.648 1.00 90.00 83 ARG A C 1
ATOM 670 O O . ARG A 1 83 ? 1.942 -7.243 4.717 1.00 90.00 83 ARG A O 1
ATOM 677 N N . VAL A 1 84 ? 0.136 -6.629 3.513 1.00 89.00 84 VAL A N 1
ATOM 678 C CA . VAL A 1 84 ? -0.674 -6.232 4.669 1.00 89.00 84 VAL A CA 1
ATOM 679 C C . VAL A 1 84 ? -0.963 -7.458 5.544 1.00 89.00 84 VAL A C 1
ATOM 681 O O . VAL A 1 84 ? -0.720 -7.418 6.749 1.00 89.00 84 VAL A O 1
ATOM 684 N N . ARG A 1 85 ? -1.361 -8.581 4.926 1.00 84.38 85 ARG A N 1
ATOM 685 C CA . ARG A 1 85 ? -1.654 -9.840 5.635 1.00 84.38 85 ARG A CA 1
ATOM 686 C C . ARG A 1 85 ? -0.415 -10.523 6.224 1.00 84.38 85 ARG A C 1
ATOM 688 O O . ARG A 1 85 ? -0.464 -11.005 7.344 1.00 84.38 85 ARG A O 1
ATOM 695 N N . ARG A 1 86 ? 0.705 -10.569 5.492 1.00 77.25 86 ARG A N 1
ATOM 696 C CA . ARG A 1 86 ? 1.963 -11.230 5.915 1.00 77.25 86 ARG A CA 1
ATOM 697 C C . ARG A 1 86 ? 2.914 -10.317 6.693 1.00 77.25 86 ARG A C 1
ATOM 699 O O . ARG A 1 86 ? 4.106 -10.617 6.778 1.00 77.25 86 ARG A O 1
ATOM 706 N N . SER A 1 87 ? 2.448 -9.163 7.163 1.00 72.06 87 SER A N 1
ATOM 707 C CA . SER A 1 87 ? 3.323 -8.201 7.828 1.00 72.06 87 SER A CA 1
ATOM 708 C C . SER A 1 87 ? 4.028 -8.842 9.027 1.00 72.06 87 SER A C 1
ATOM 710 O O . SER A 1 87 ? 3.387 -9.473 9.855 1.00 72.06 87 SER A O 1
ATOM 712 N N . SER A 1 88 ? 5.346 -8.647 9.128 1.00 62.59 88 SER A N 1
ATOM 713 C CA . SER A 1 88 ? 6.185 -9.117 10.248 1.00 62.59 88 SER A CA 1
ATOM 714 C C . SER A 1 88 ? 6.025 -8.282 11.523 1.00 62.59 88 SER A C 1
ATOM 716 O O . SER A 1 88 ? 6.757 -8.482 12.488 1.00 62.59 88 SER A O 1
ATOM 718 N N . VAL A 1 89 ? 5.142 -7.282 11.487 1.00 66.81 89 VAL A N 1
ATOM 719 C CA . VAL A 1 89 ? 4.755 -6.479 12.648 1.00 66.81 89 VAL A CA 1
ATOM 720 C C . VAL A 1 89 ? 4.072 -7.403 13.659 1.00 66.81 89 VAL A C 1
ATOM 722 O O . VAL A 1 89 ? 3.217 -8.177 13.221 1.00 66.81 89 VAL A O 1
ATOM 725 N N . PRO A 1 90 ? 4.421 -7.333 14.961 1.00 62.75 90 PRO A N 1
ATOM 726 C CA . PRO A 1 90 ? 3.761 -8.125 15.993 1.00 62.75 90 PRO A CA 1
ATOM 727 C C . PRO A 1 90 ? 2.242 -8.014 15.852 1.00 62.75 90 PRO A C 1
ATOM 729 O O . PRO A 1 90 ? 1.690 -6.912 15.867 1.00 62.75 90 PRO A O 1
ATOM 732 N N . SER A 1 91 ? 1.593 -9.157 15.628 1.00 64.38 91 SER A N 1
ATOM 733 C CA . SER A 1 91 ? 0.136 -9.254 15.538 1.00 64.38 91 SER A CA 1
ATOM 734 C C . SER A 1 91 ? -0.467 -9.008 16.919 1.00 64.38 91 SER A C 1
ATOM 736 O O . SER A 1 91 ? 0.180 -9.263 17.937 1.00 64.38 91 SER A O 1
ATOM 738 N N . LEU A 1 92 ? -1.735 -8.597 16.971 1.00 65.50 92 LEU A N 1
ATOM 739 C CA . LEU A 1 92 ? -2.502 -8.575 18.221 1.00 65.50 92 LEU A CA 1
ATOM 740 C C . LEU A 1 92 ? -2.572 -9.964 18.901 1.00 65.50 92 LEU A C 1
ATOM 742 O O . LEU A 1 92 ? -2.850 -10.045 20.097 1.00 65.50 92 LEU A O 1
ATOM 746 N N . GLU A 1 93 ? -2.283 -11.046 18.169 1.00 60.81 93 GLU A N 1
ATOM 747 C CA . GLU A 1 93 ? -2.108 -12.405 18.710 1.00 60.81 93 GLU A CA 1
ATOM 748 C C . GLU A 1 93 ? -0.845 -12.562 19.576 1.00 60.81 93 GLU A C 1
ATOM 750 O O . GLU A 1 93 ? -0.869 -13.288 20.571 1.00 60.81 93 GLU A O 1
ATOM 755 N N . ASP A 1 94 ? 0.249 -11.879 19.227 1.00 58.88 94 ASP A N 1
ATOM 756 C CA . ASP A 1 94 ? 1.578 -12.085 19.828 1.00 58.88 94 ASP A CA 1
ATOM 757 C C . ASP A 1 94 ? 1.701 -11.401 21.208 1.00 58.88 94 ASP A C 1
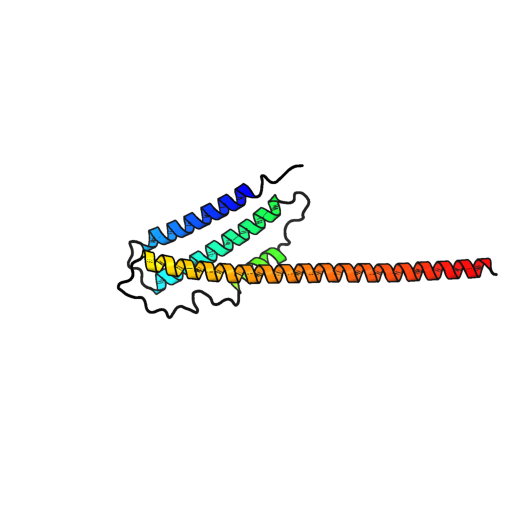ATOM 759 O O . ASP A 1 94 ? 2.482 -11.815 22.061 1.00 58.88 94 ASP A O 1
ATOM 763 N N . GLU A 1 95 ? 0.867 -10.387 21.469 1.00 57.47 95 GLU A N 1
ATOM 764 C CA . GLU A 1 95 ? 0.769 -9.680 22.759 1.00 57.47 95 GLU A CA 1
ATOM 765 C C . GLU A 1 95 ? -0.386 -10.176 23.655 1.00 57.47 95 GLU A C 1
ATOM 767 O O . GLU A 1 95 ? -0.760 -9.522 24.629 1.00 57.47 95 GLU A O 1
ATOM 772 N N . SER A 1 96 ? -0.954 -11.347 23.361 1.00 55.69 96 SER A N 1
ATOM 773 C CA . SER A 1 96 ? -2.131 -11.923 24.040 1.00 55.69 96 SER A CA 1
ATOM 774 C C . SER A 1 96 ? -1.974 -12.229 25.542 1.00 55.69 96 SER A C 1
ATOM 776 O O . SER A 1 96 ? -2.943 -12.617 26.192 1.00 55.69 96 SER A O 1
ATOM 778 N N . VAL A 1 97 ? -0.797 -12.009 26.136 1.00 53.66 97 VAL A N 1
ATOM 779 C CA . VAL A 1 97 ? -0.507 -12.297 27.554 1.00 53.66 97 VAL A CA 1
ATOM 780 C C . VAL A 1 97 ? -0.647 -11.045 28.431 1.00 53.66 97 VAL A C 1
ATOM 782 O O . VAL A 1 97 ? 0.158 -10.795 29.325 1.00 53.66 97 VAL A O 1
ATOM 785 N N . GLU A 1 98 ? -1.671 -10.225 28.199 1.00 61.34 98 GLU A N 1
ATOM 786 C CA . GLU A 1 98 ? -2.053 -9.195 29.169 1.00 61.34 98 GLU A CA 1
ATOM 787 C C . GLU A 1 98 ? -3.137 -9.756 30.096 1.00 61.34 98 GLU A C 1
ATOM 789 O O . GLU A 1 98 ? -4.258 -10.052 29.676 1.00 61.34 98 GLU A O 1
ATOM 794 N N . VAL A 1 99 ? -2.792 -9.929 31.375 1.00 65.25 99 VAL A N 1
ATOM 795 C CA . VAL A 1 99 ? -3.746 -10.330 32.416 1.00 65.25 99 VAL A CA 1
ATOM 796 C C . VAL A 1 99 ? -4.773 -9.215 32.572 1.00 65.25 99 VAL A C 1
ATOM 798 O O . VAL A 1 99 ? -4.428 -8.091 32.937 1.00 65.25 99 VAL A O 1
ATOM 801 N N . TRP A 1 100 ? -6.035 -9.523 32.288 1.00 70.19 100 TRP A N 1
ATOM 802 C CA . TRP A 1 100 ? -7.128 -8.570 32.428 1.00 70.19 100 TRP A CA 1
ATOM 803 C C . TRP A 1 100 ? -7.343 -8.191 33.892 1.00 70.19 100 TRP A C 1
ATOM 805 O O . TRP A 1 100 ? -7.463 -9.068 34.748 1.00 70.19 100 TRP A O 1
ATOM 815 N N . ASP A 1 101 ? -7.434 -6.888 34.174 1.00 75.69 101 ASP A N 1
ATOM 816 C CA . ASP A 1 101 ? -7.871 -6.408 35.483 1.00 75.69 101 ASP A CA 1
ATOM 817 C C . ASP A 1 101 ? -9.403 -6.536 35.567 1.00 75.69 101 ASP A C 1
ATOM 819 O O . ASP A 1 101 ? -10.119 -5.872 34.810 1.00 75.69 101 ASP A O 1
ATOM 823 N N . PRO A 1 102 ? -9.948 -7.351 36.489 1.00 70.19 102 PRO A N 1
ATOM 824 C CA . PRO A 1 102 ? -11.391 -7.495 36.665 1.00 70.19 102 PRO A CA 1
ATOM 825 C C . PRO A 1 102 ? -12.105 -6.197 37.073 1.00 70.19 102 PRO A C 1
ATOM 827 O O . PRO A 1 102 ? -13.333 -6.149 37.047 1.00 70.19 102 PRO A O 1
ATOM 830 N N . ARG A 1 103 ? -11.364 -5.169 37.510 1.00 80.56 103 ARG A N 1
ATOM 831 C CA . ARG A 1 103 ? -11.901 -3.857 37.904 1.00 80.56 103 ARG A CA 1
ATOM 832 C C . ARG A 1 103 ? -11.935 -2.845 36.759 1.00 80.56 103 ARG A C 1
ATOM 834 O O . ARG A 1 103 ? -12.499 -1.768 36.944 1.00 80.56 103 ARG A O 1
ATOM 841 N N . GLU A 1 104 ? -11.329 -3.158 35.617 1.00 82.88 104 GLU A N 1
ATOM 842 C CA . GLU A 1 104 ? -11.290 -2.265 34.462 1.00 82.88 104 GLU A CA 1
ATOM 843 C C . GLU A 1 104 ? -12.678 -2.136 33.821 1.00 82.88 104 GLU A C 1
ATOM 845 O O . GLU A 1 104 ? -13.389 -3.126 33.629 1.00 82.88 104 GLU A O 1
ATOM 850 N N . SER A 1 105 ? -13.072 -0.905 33.481 1.00 84.19 105 SER A N 1
ATOM 851 C CA . SER A 1 105 ? -14.312 -0.678 32.745 1.00 84.19 105 SER A CA 1
ATOM 852 C C . SER A 1 105 ? -14.181 -1.170 31.300 1.00 84.19 105 SER A C 1
ATOM 854 O O . SER A 1 105 ? -13.100 -1.136 30.714 1.00 84.19 105 SER A O 1
ATOM 856 N N . PHE A 1 106 ? -15.294 -1.579 30.685 1.00 82.38 106 PHE A N 1
ATOM 857 C CA . PHE A 1 106 ? -15.303 -1.962 29.269 1.00 82.38 106 PHE A CA 1
ATOM 858 C C . PHE A 1 106 ? -14.695 -0.874 28.368 1.00 82.38 106 PHE A C 1
ATOM 860 O O . PHE A 1 106 ? -13.926 -1.183 27.468 1.00 82.38 106 PHE A O 1
ATOM 867 N N . TYR A 1 107 ? -14.994 0.402 28.629 1.00 83.44 107 TYR A N 1
ATOM 868 C CA . TYR A 1 107 ? -14.507 1.507 27.803 1.00 83.44 107 TYR A CA 1
ATOM 869 C C . TYR A 1 107 ? -12.998 1.734 27.930 1.00 83.44 107 TYR A C 1
ATOM 871 O O . TYR A 1 107 ? -12.353 2.008 26.920 1.00 83.44 107 TYR A O 1
ATOM 879 N N . ASP A 1 108 ? -12.429 1.592 29.130 1.00 85.88 108 ASP A N 1
ATOM 880 C CA . ASP A 1 108 ? -10.976 1.693 29.325 1.00 85.88 108 ASP A CA 1
ATOM 881 C C . ASP A 1 108 ? -10.255 0.552 28.599 1.00 85.88 108 ASP A C 1
ATOM 883 O O . ASP A 1 108 ? -9.282 0.780 27.870 1.00 85.88 108 ASP A O 1
ATOM 887 N N . ARG A 1 109 ? -10.809 -0.663 28.707 1.00 82.81 109 ARG A N 1
ATOM 888 C CA . ARG A 1 109 ? -10.310 -1.836 27.991 1.00 82.81 109 ARG A CA 1
ATOM 889 C C . ARG A 1 109 ? -10.388 -1.634 26.481 1.00 82.81 109 ARG A C 1
ATOM 891 O O . ARG A 1 109 ? -9.372 -1.752 25.797 1.00 82.81 109 ARG A O 1
ATOM 898 N N . ALA A 1 110 ? -11.563 -1.278 25.965 1.00 81.88 110 ALA A N 1
ATOM 899 C CA . ALA A 1 110 ? -11.791 -1.036 24.546 1.00 81.88 110 ALA A CA 1
ATOM 900 C C . ALA A 1 110 ? -10.831 0.034 24.015 1.00 81.88 110 ALA A C 1
ATOM 902 O O . ALA A 1 110 ? -10.183 -0.178 22.993 1.00 81.88 110 ALA A O 1
ATOM 903 N N . LEU A 1 111 ? -10.653 1.147 24.735 1.00 85.50 111 LEU A N 1
ATOM 904 C CA . LEU A 1 111 ? -9.707 2.196 24.358 1.00 85.50 111 LEU A CA 1
ATOM 905 C C . LEU A 1 111 ? -8.274 1.660 24.238 1.00 85.50 111 LEU A C 1
ATOM 907 O O . LEU A 1 111 ? -7.599 1.948 23.248 1.00 85.50 111 LEU A O 1
ATOM 911 N N . ARG A 1 112 ? -7.810 0.862 25.207 1.00 85.25 112 ARG A N 1
ATOM 912 C CA . ARG A 1 112 ? -6.474 0.246 25.172 1.00 85.25 112 ARG A CA 1
ATOM 913 C C . ARG A 1 112 ? -6.313 -0.695 23.976 1.00 85.25 112 ARG A C 1
ATOM 915 O O . ARG A 1 112 ? -5.270 -0.699 23.320 1.00 85.25 112 ARG A O 1
ATOM 922 N N . LEU A 1 113 ? -7.337 -1.492 23.680 1.00 82.56 113 LEU A N 1
ATOM 923 C CA . LEU A 1 113 ? -7.347 -2.408 22.538 1.00 82.56 113 LEU A CA 1
ATOM 924 C C . LEU A 1 113 ? -7.312 -1.634 21.215 1.00 82.56 113 LEU A C 1
ATOM 926 O O . LEU A 1 113 ? -6.480 -1.925 20.358 1.00 82.56 113 LEU A O 1
ATOM 930 N N . PHE A 1 114 ? -8.115 -0.576 21.087 1.00 85.00 114 PHE A N 1
ATOM 931 C CA . PHE A 1 114 ? -8.101 0.306 19.922 1.00 85.00 114 PHE A CA 1
ATOM 932 C C . PHE A 1 114 ? -6.760 1.013 19.727 1.00 85.00 114 PHE A C 1
ATOM 934 O O . PHE A 1 114 ? -6.288 1.128 18.599 1.00 85.00 114 PHE A O 1
ATOM 941 N N . GLN A 1 115 ? -6.108 1.464 20.799 1.00 86.81 115 GLN A N 1
ATOM 942 C CA . GLN A 1 115 ? -4.774 2.064 20.707 1.00 86.81 115 GLN A CA 1
ATOM 943 C C . GLN A 1 115 ? -3.742 1.075 20.154 1.00 86.81 115 GLN A C 1
ATOM 945 O O . GLN A 1 115 ? -2.958 1.438 19.273 1.00 86.81 115 GLN A O 1
ATOM 950 N N . ARG A 1 116 ? -3.769 -0.180 20.619 1.00 84.44 116 ARG A N 1
ATOM 951 C CA . ARG A 1 116 ? -2.906 -1.244 20.086 1.00 84.44 116 ARG A CA 1
ATOM 952 C C . ARG A 1 116 ? -3.205 -1.543 18.625 1.00 84.44 116 ARG A C 1
ATOM 954 O O . ARG A 1 116 ? -2.285 -1.558 17.810 1.00 84.44 116 ARG A O 1
ATOM 961 N N . LEU A 1 117 ? -4.482 -1.692 18.285 1.00 85.62 117 LEU A N 1
ATOM 962 C CA . LEU A 1 117 ? -4.942 -1.913 16.918 1.00 85.62 117 LEU A CA 1
ATOM 963 C C . LEU A 1 117 ? -4.444 -0.813 15.969 1.00 85.62 117 LEU A C 1
ATOM 965 O O . LEU A 1 117 ? -3.860 -1.099 14.925 1.00 85.62 117 LEU A O 1
ATOM 969 N N . LEU A 1 118 ? -4.617 0.455 16.350 1.00 88.19 118 LEU A N 1
ATOM 970 C CA . LEU A 1 118 ? -4.154 1.597 15.561 1.00 88.19 118 LEU A CA 1
ATOM 971 C C . LEU A 1 118 ? -2.630 1.608 15.403 1.00 88.19 118 LEU A C 1
ATOM 973 O O . LEU A 1 118 ? -2.137 1.914 14.317 1.00 88.19 118 LEU A O 1
ATOM 977 N N . CYS A 1 119 ? -1.884 1.245 16.449 1.00 86.56 119 CYS A N 1
ATOM 978 C CA . CYS A 1 119 ? -0.429 1.117 16.381 1.00 86.56 119 CYS A CA 1
ATOM 979 C C . CYS A 1 119 ? -0.009 0.020 15.388 1.00 86.56 119 CYS A C 1
ATOM 981 O O . CYS A 1 119 ? 0.822 0.275 14.511 1.00 86.56 119 CYS A O 1
ATOM 983 N N . CYS A 1 120 ? -0.626 -1.164 15.470 1.00 85.56 120 CYS A N 1
ATOM 984 C CA . CYS A 1 120 ? -0.379 -2.276 14.551 1.00 85.56 120 CYS A CA 1
ATOM 985 C C . CYS A 1 120 ? -0.642 -1.854 13.100 1.00 85.56 120 CYS A C 1
ATOM 987 O O . CYS A 1 120 ? 0.247 -1.939 12.247 1.00 85.56 120 CYS A O 1
ATOM 989 N N . LEU A 1 121 ? -1.824 -1.291 12.831 1.00 88.75 121 LEU A N 1
ATOM 990 C CA . LEU A 1 121 ? -2.187 -0.794 11.506 1.00 88.75 121 LEU A CA 1
ATOM 991 C C . LEU A 1 121 ? -1.192 0.242 10.997 1.00 88.75 121 LEU A C 1
ATOM 993 O O . LEU A 1 121 ? -0.692 0.124 9.878 1.00 88.75 121 LEU A O 1
ATOM 997 N N . GLN A 1 122 ? -0.848 1.233 11.818 1.00 89.69 122 GLN A N 1
ATOM 998 C CA . GLN A 1 122 ? 0.126 2.246 11.436 1.00 89.69 122 GLN A CA 1
ATOM 999 C C . GLN A 1 122 ? 1.454 1.603 11.018 1.00 89.69 122 GLN A C 1
ATOM 1001 O O . GLN A 1 122 ? 1.999 1.958 9.973 1.00 89.69 122 GLN A O 1
ATOM 1006 N N . GLN A 1 123 ? 1.965 0.637 11.779 1.00 88.81 123 GLN A N 1
ATOM 1007 C CA . GLN A 1 123 ? 3.214 -0.050 11.451 1.00 88.81 123 GLN A CA 1
ATOM 1008 C C . GLN A 1 123 ? 3.105 -0.887 10.167 1.00 88.81 123 GLN A C 1
ATOM 1010 O O . GLN A 1 123 ? 3.980 -0.780 9.301 1.00 88.81 123 GLN A O 1
ATOM 1015 N N . LYS A 1 124 ? 2.020 -1.658 9.991 1.00 90.00 124 LYS A N 1
ATOM 1016 C CA . LYS A 1 124 ? 1.759 -2.442 8.769 1.00 90.00 124 LYS A CA 1
ATOM 1017 C C . LYS A 1 124 ? 1.762 -1.543 7.531 1.00 90.00 124 LYS A C 1
ATOM 1019 O O . LYS A 1 124 ? 2.482 -1.800 6.563 1.00 90.00 124 LYS A O 1
ATOM 1024 N N . TRP A 1 125 ? 1.031 -0.434 7.584 1.00 90.88 125 TRP A N 1
ATOM 1025 C CA . TRP A 1 125 ? 0.919 0.500 6.466 1.00 90.88 125 TRP A CA 1
ATOM 1026 C C . TRP A 1 125 ? 2.207 1.290 6.205 1.00 90.88 125 TRP A C 1
ATOM 1028 O O . TRP A 1 125 ? 2.539 1.552 5.047 1.00 90.88 125 TRP A O 1
ATOM 1038 N N . GLN A 1 126 ? 3.000 1.597 7.236 1.00 91.38 126 GLN A N 1
ATOM 1039 C CA . GLN A 1 126 ? 4.346 2.157 7.053 1.00 91.38 126 GLN A CA 1
ATOM 1040 C C . GLN A 1 126 ? 5.288 1.172 6.349 1.00 91.38 126 GLN A C 1
ATOM 1042 O O . GLN A 1 126 ? 6.037 1.570 5.451 1.00 91.38 126 GLN A O 1
ATOM 1047 N N . ALA A 1 127 ? 5.233 -0.117 6.695 1.00 91.38 127 ALA A N 1
ATOM 1048 C CA . ALA A 1 127 ? 6.030 -1.148 6.033 1.00 91.38 127 ALA A CA 1
ATOM 1049 C C . ALA A 1 127 ? 5.646 -1.303 4.551 1.00 91.38 127 ALA A C 1
ATOM 1051 O O . ALA A 1 127 ? 6.528 -1.364 3.684 1.00 91.38 127 ALA A O 1
ATOM 1052 N N . VAL A 1 128 ? 4.344 -1.291 4.247 1.00 92.19 128 VAL A N 1
ATOM 1053 C CA . VAL A 1 128 ? 3.826 -1.284 2.869 1.00 92.19 128 VAL A CA 1
ATOM 1054 C C . VAL A 1 128 ? 4.325 -0.057 2.109 1.00 92.19 128 VAL A C 1
ATOM 1056 O O . VAL A 1 128 ? 4.885 -0.196 1.021 1.00 92.19 128 VAL A O 1
ATOM 1059 N N . LEU 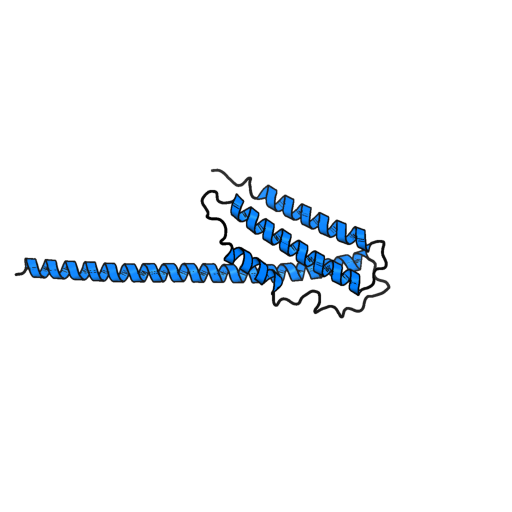A 1 129 ? 4.212 1.138 2.692 1.00 91.88 129 LEU A N 1
ATOM 1060 C CA . LEU A 1 129 ? 4.674 2.377 2.066 1.00 91.88 129 LEU A CA 1
ATOM 1061 C C . LEU A 1 129 ? 6.183 2.353 1.780 1.00 91.88 129 LEU A C 1
ATOM 1063 O O . LEU A 1 129 ? 6.626 2.766 0.706 1.00 91.88 129 LEU A O 1
ATOM 1067 N N . ALA A 1 130 ? 6.986 1.845 2.715 1.00 93.00 130 ALA A N 1
ATOM 1068 C CA . ALA A 1 130 ? 8.426 1.698 2.532 1.00 93.00 130 ALA A CA 1
ATOM 1069 C C . ALA A 1 130 ? 8.769 0.724 1.394 1.00 93.00 130 ALA A C 1
ATOM 1071 O O . ALA A 1 130 ? 9.719 0.962 0.644 1.00 93.00 130 ALA A O 1
ATOM 1072 N N . TRP A 1 131 ? 8.004 -0.360 1.248 1.00 93.06 131 TRP A N 1
ATOM 1073 C CA . TRP A 1 131 ? 8.150 -1.285 0.128 1.00 93.06 131 TRP A CA 1
ATOM 1074 C C . TRP A 1 131 ? 7.785 -0.629 -1.211 1.00 93.06 131 TRP A C 1
ATOM 1076 O O . TRP A 1 131 ? 8.587 -0.701 -2.143 1.00 93.06 131 TRP A O 1
ATOM 1086 N N . VAL A 1 132 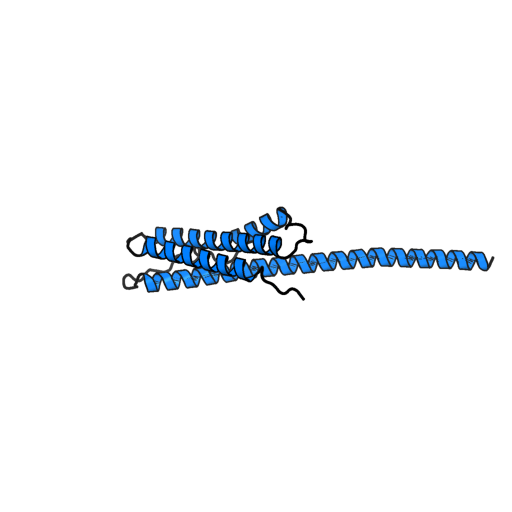? 6.649 0.075 -1.298 1.00 91.31 132 VAL A N 1
ATOM 1087 C CA . VAL A 1 132 ? 6.244 0.793 -2.522 1.00 91.31 132 VAL A CA 1
ATOM 1088 C C . VAL A 1 132 ? 7.328 1.783 -2.950 1.00 91.31 132 VAL A C 1
ATOM 1090 O O . VAL A 1 132 ? 7.730 1.799 -4.111 1.00 91.31 132 VAL A O 1
ATOM 1093 N N . ARG A 1 133 ? 7.873 2.564 -2.008 1.00 92.19 133 ARG A N 1
ATOM 1094 C CA . ARG A 1 133 ? 8.967 3.511 -2.288 1.00 92.19 133 ARG A CA 1
ATOM 1095 C C . ARG A 1 133 ? 10.201 2.822 -2.870 1.00 92.19 133 ARG A C 1
ATOM 1097 O O . ARG A 1 133 ? 10.786 3.335 -3.820 1.00 92.19 133 ARG A O 1
ATOM 1104 N N . ARG A 1 134 ? 10.579 1.654 -2.337 1.00 92.88 134 ARG A N 1
ATOM 1105 C CA . ARG A 1 134 ? 11.701 0.855 -2.859 1.00 92.88 134 ARG A CA 1
ATOM 1106 C C . ARG A 1 134 ? 11.437 0.349 -4.276 1.00 92.88 134 ARG A C 1
ATOM 1108 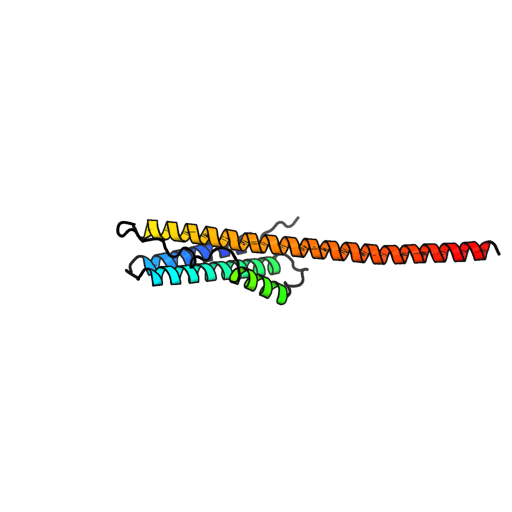O O . ARG A 1 134 ? 12.326 0.449 -5.114 1.00 92.88 134 ARG A O 1
ATOM 1115 N N . MET A 1 135 ? 10.229 -0.142 -4.549 1.00 90.38 135 MET A N 1
ATOM 1116 C CA . MET A 1 135 ? 9.832 -0.593 -5.888 1.00 90.38 135 MET A CA 1
ATOM 1117 C C . MET A 1 135 ? 9.908 0.538 -6.916 1.00 90.38 135 MET A C 1
ATOM 1119 O O . MET A 1 135 ? 10.492 0.359 -7.982 1.00 90.38 135 MET A O 1
ATOM 1123 N N . VAL A 1 136 ? 9.371 1.716 -6.582 1.00 90.12 136 VAL A N 1
ATOM 1124 C CA . VAL A 1 136 ? 9.408 2.892 -7.465 1.00 90.12 136 VAL A CA 1
ATOM 1125 C C . VAL A 1 136 ? 10.846 3.339 -7.727 1.00 90.12 136 VAL A C 1
ATOM 1127 O O . VAL A 1 136 ? 11.211 3.571 -8.877 1.00 90.12 136 VAL A O 1
ATOM 1130 N N . ALA A 1 137 ? 11.679 3.416 -6.685 1.00 93.19 137 ALA A N 1
ATOM 1131 C CA . ALA A 1 137 ? 13.082 3.798 -6.829 1.00 93.19 137 ALA A CA 1
ATOM 1132 C C . ALA A 1 137 ? 13.854 2.820 -7.730 1.00 93.19 137 ALA A C 1
ATOM 1134 O O . ALA A 1 137 ? 14.541 3.250 -8.655 1.00 93.19 137 ALA A O 1
ATOM 1135 N N . ALA A 1 138 ? 13.692 1.512 -7.507 1.00 92.00 138 ALA A N 1
ATOM 1136 C CA . ALA A 1 138 ? 14.343 0.485 -8.316 1.00 92.00 138 ALA A CA 1
ATOM 1137 C C . ALA A 1 138 ? 13.878 0.522 -9.781 1.00 92.00 138 ALA A C 1
ATOM 1139 O O . ALA A 1 138 ? 14.705 0.449 -10.689 1.00 92.00 138 ALA A O 1
ATOM 1140 N N . GLY A 1 139 ? 12.572 0.684 -10.019 1.00 90.69 139 GLY A N 1
ATOM 1141 C CA . GLY A 1 139 ? 12.015 0.789 -11.368 1.00 90.69 139 GLY A CA 1
ATOM 1142 C C . GLY A 1 139 ? 12.532 2.013 -12.125 1.00 90.69 139 GLY A C 1
ATOM 1143 O O . GLY A 1 139 ? 12.956 1.893 -13.273 1.00 90.69 139 GLY A O 1
ATOM 1144 N N . MET A 1 140 ? 12.564 3.178 -11.470 1.00 92.19 140 MET A N 1
ATOM 1145 C CA . MET A 1 140 ? 13.089 4.408 -12.070 1.00 92.19 140 MET A CA 1
ATOM 1146 C C . MET A 1 140 ? 14.581 4.287 -12.391 1.00 92.19 140 MET A C 1
ATOM 1148 O O . MET A 1 140 ? 15.015 4.677 -13.472 1.00 92.19 140 MET A O 1
ATOM 1152 N N . GLN A 1 141 ? 15.366 3.704 -11.482 1.00 95.00 141 GLN A N 1
ATOM 1153 C CA . GLN A 1 141 ? 16.791 3.487 -11.710 1.00 95.00 141 GLN A CA 1
ATOM 1154 C C . GLN A 1 141 ? 17.039 2.544 -12.894 1.00 95.00 141 GLN A C 1
ATOM 1156 O O . GLN A 1 141 ? 17.855 2.859 -13.757 1.00 95.00 141 GLN A O 1
ATOM 1161 N N . ALA A 1 142 ? 16.305 1.430 -12.977 1.00 94.06 142 ALA A N 1
ATOM 1162 C CA . ALA A 1 142 ? 16.411 0.497 -14.097 1.00 94.06 142 ALA A CA 1
ATOM 1163 C C . ALA A 1 142 ? 16.070 1.164 -15.441 1.00 94.06 142 ALA A C 1
ATOM 1165 O O . ALA A 1 142 ? 16.767 0.941 -16.431 1.00 94.06 142 ALA A O 1
ATOM 1166 N N . LEU A 1 143 ? 15.040 2.017 -15.470 1.00 93.44 143 LEU A N 1
ATOM 1167 C CA . LEU A 1 143 ? 14.670 2.779 -16.661 1.00 93.44 143 LEU A CA 1
ATOM 1168 C C . LEU A 1 143 ? 15.786 3.740 -17.088 1.00 93.44 143 LEU A C 1
ATOM 1170 O O . LEU A 1 143 ? 16.165 3.737 -18.258 1.00 93.44 143 LEU A O 1
ATOM 1174 N N . CYS A 1 144 ? 16.335 4.527 -16.157 1.00 94.50 144 CYS A N 1
ATOM 1175 C CA . CYS A 1 144 ? 17.444 5.436 -16.450 1.00 94.50 144 CYS A CA 1
ATOM 1176 C C . CYS A 1 144 ? 18.648 4.683 -17.025 1.00 94.50 144 CYS A C 1
ATOM 1178 O O . CYS A 1 144 ? 19.145 5.056 -18.083 1.00 94.50 144 CYS A O 1
ATOM 1180 N N . SER A 1 145 ? 19.059 3.578 -16.396 1.00 94.69 145 SER A N 1
ATOM 1181 C CA . SER A 1 145 ? 20.182 2.771 -16.885 1.00 94.69 145 SER A CA 1
ATOM 1182 C C . SER A 1 145 ? 19.928 2.183 -18.278 1.00 94.69 145 SER A C 1
ATOM 1184 O O . SER A 1 145 ? 20.840 2.132 -19.105 1.00 94.69 145 SER A O 1
ATOM 1186 N N . ALA A 1 146 ? 18.692 1.769 -18.576 1.00 95.06 146 ALA A N 1
ATOM 1187 C CA . ALA A 1 146 ? 18.328 1.293 -19.908 1.00 95.06 146 ALA A CA 1
ATOM 1188 C C . ALA A 1 146 ? 18.423 2.412 -20.958 1.00 95.06 146 ALA A C 1
ATOM 1190 O O . ALA A 1 146 ? 18.993 2.204 -22.029 1.00 95.06 146 ALA A O 1
ATOM 1191 N N . VAL A 1 147 ? 17.917 3.608 -20.642 1.00 95.75 147 VAL A N 1
ATOM 1192 C CA . VAL A 1 147 ? 17.998 4.781 -21.526 1.00 95.75 147 VAL A CA 1
ATOM 1193 C C . VAL A 1 147 ? 19.450 5.186 -21.768 1.00 95.75 147 VAL A C 1
ATOM 1195 O O . VAL A 1 147 ? 19.827 5.405 -22.915 1.00 95.75 147 VAL A O 1
ATOM 1198 N N . GLU A 1 148 ? 20.278 5.235 -20.724 1.00 95.38 148 GLU A N 1
ATOM 1199 C CA . GLU A 1 148 ? 21.708 5.544 -20.836 1.00 95.38 148 GLU A CA 1
ATOM 1200 C C . GLU A 1 148 ? 22.438 4.543 -21.737 1.00 95.38 148 GLU A C 1
ATOM 1202 O O . GLU A 1 148 ? 23.228 4.944 -22.589 1.00 95.38 148 GLU A O 1
ATOM 1207 N N . THR A 1 149 ? 22.118 3.254 -21.608 1.00 96.50 149 THR A N 1
ATOM 1208 C CA . THR A 1 149 ? 22.695 2.191 -22.445 1.00 96.50 149 THR A CA 1
ATOM 1209 C C . THR A 1 149 ? 22.298 2.351 -23.913 1.00 96.50 149 THR A C 1
ATOM 1211 O O . THR A 1 149 ? 23.134 2.255 -24.809 1.00 96.50 149 THR A O 1
ATOM 1214 N N . VAL A 1 150 ? 21.018 2.617 -24.194 1.00 96.44 150 VAL A N 1
ATOM 1215 C CA . VAL A 1 150 ? 20.558 2.865 -25.572 1.00 96.44 150 VAL A CA 1
ATOM 1216 C C . VAL A 1 150 ? 21.216 4.125 -26.136 1.00 96.44 150 VAL A C 1
ATOM 1218 O O . VAL A 1 150 ? 21.632 4.147 -27.296 1.00 96.44 150 VAL A O 1
ATOM 1221 N N . TRP A 1 151 ? 21.344 5.163 -25.311 1.00 96.69 151 TRP A N 1
ATOM 1222 C CA . TRP A 1 151 ? 21.970 6.418 -25.700 1.00 96.69 151 TRP A CA 1
ATOM 1223 C C . TRP A 1 151 ? 23.456 6.253 -26.028 1.00 96.69 151 TRP A C 1
ATOM 1225 O O . TRP A 1 151 ? 23.905 6.786 -27.042 1.00 96.69 151 TRP A O 1
ATOM 1235 N N . SER A 1 152 ? 24.212 5.477 -25.246 1.00 95.88 152 SER A N 1
ATOM 1236 C CA . SER A 1 152 ? 25.631 5.232 -25.526 1.00 95.88 152 SER A CA 1
ATOM 1237 C C . SER A 1 152 ? 25.827 4.499 -26.854 1.00 95.88 152 SER A C 1
ATOM 1239 O O . SER A 1 152 ? 26.642 4.917 -27.670 1.00 95.88 152 SER A O 1
ATOM 1241 N N . VAL A 1 153 ? 25.008 3.479 -27.137 1.00 97.00 153 VAL A N 1
ATOM 1242 C CA . VAL A 1 153 ? 25.037 2.759 -28.425 1.00 97.00 153 VAL A CA 1
ATOM 1243 C C . VAL A 1 153 ? 24.747 3.703 -29.593 1.00 97.00 153 VAL A C 1
ATOM 1245 O O . VAL A 1 153 ? 25.402 3.640 -30.636 1.00 97.00 153 VAL A O 1
ATOM 1248 N N . PHE A 1 154 ? 23.779 4.604 -29.426 1.00 95.19 154 PHE A N 1
ATOM 1249 C CA . PHE A 1 154 ? 23.469 5.604 -30.440 1.00 95.19 154 PHE A CA 1
ATOM 1250 C C . PHE A 1 154 ? 24.643 6.571 -30.670 1.00 95.19 154 PHE A C 1
ATOM 1252 O O . PHE A 1 154 ? 24.988 6.860 -31.818 1.00 95.19 154 PHE A O 1
ATOM 1259 N N . GLN A 1 155 ? 25.300 7.034 -29.602 1.00 96.00 155 GLN A N 1
ATOM 1260 C CA . GLN A 1 155 ? 26.484 7.893 -29.701 1.00 96.00 155 GLN A CA 1
ATOM 1261 C C . GLN A 1 155 ? 27.656 7.201 -30.408 1.00 96.00 155 GLN A C 1
ATOM 1263 O O . GLN A 1 155 ? 28.320 7.827 -31.244 1.00 96.00 155 GLN A O 1
ATOM 1268 N N . ASP A 1 156 ? 27.888 5.920 -30.123 1.00 96.12 156 ASP A N 1
ATOM 1269 C CA . ASP A 1 156 ? 28.927 5.120 -30.777 1.00 96.12 156 ASP A CA 1
ATOM 1270 C C . ASP A 1 156 ? 28.654 4.984 -32.278 1.00 96.12 156 ASP A C 1
ATOM 1272 O O . ASP A 1 156 ? 29.545 5.204 -33.104 1.00 96.12 156 ASP A O 1
ATOM 1276 N N . PHE A 1 157 ? 27.400 4.717 -32.652 1.00 94.81 157 PHE A N 1
ATOM 1277 C CA . PHE A 1 157 ? 26.981 4.670 -34.050 1.00 94.81 157 PHE A CA 1
ATOM 1278 C C . PHE A 1 157 ? 27.204 6.009 -34.767 1.00 94.81 157 PHE A C 1
ATOM 1280 O O . PHE A 1 157 ? 27.805 6.044 -35.843 1.00 94.81 157 PHE A O 1
ATOM 1287 N N . CYS A 1 158 ? 26.776 7.126 -34.171 1.00 95.38 158 CYS A N 1
ATOM 1288 C CA . CYS A 1 158 ? 27.010 8.454 -34.740 1.00 95.38 158 CYS A CA 1
ATOM 1289 C C . CYS A 1 158 ? 28.508 8.746 -34.919 1.00 95.38 158 CYS A C 1
ATOM 1291 O O . CYS A 1 158 ? 28.914 9.286 -35.951 1.00 95.38 158 CYS A O 1
ATOM 1293 N N . SER A 1 159 ? 29.331 8.360 -33.942 1.00 95.25 159 SER A N 1
ATOM 1294 C CA . SER A 1 159 ? 30.787 8.522 -33.996 1.00 95.25 159 SER A CA 1
ATOM 1295 C C . SER A 1 159 ? 31.408 7.698 -35.125 1.00 95.25 159 SER A C 1
ATOM 1297 O O . SER A 1 159 ? 32.242 8.212 -35.874 1.00 95.25 159 SER A O 1
ATOM 1299 N N . PHE A 1 160 ? 30.959 6.454 -35.300 1.00 94.06 160 PHE A N 1
ATOM 1300 C CA . PHE A 1 160 ? 31.376 5.582 -36.396 1.00 94.06 160 PHE A CA 1
ATOM 1301 C C . PHE A 1 160 ? 31.024 6.175 -37.768 1.00 94.06 160 PHE A C 1
ATOM 1303 O O . PHE A 1 160 ? 31.896 6.306 -38.627 1.00 94.06 160 PHE A O 1
ATOM 1310 N N . VAL A 1 161 ? 29.777 6.618 -37.967 1.00 94.31 161 VAL A N 1
ATOM 1311 C CA . VAL A 1 161 ? 29.343 7.248 -39.228 1.00 94.31 161 VAL A CA 1
ATOM 1312 C C . VAL A 1 161 ? 30.164 8.505 -39.530 1.00 94.31 161 VAL A C 1
ATOM 1314 O O . VAL A 1 161 ? 30.610 8.693 -40.662 1.00 94.31 161 VAL A O 1
ATOM 1317 N N . ALA A 1 162 ? 30.423 9.347 -38.525 1.00 93.50 162 ALA A N 1
ATOM 1318 C CA . ALA A 1 162 ? 31.247 10.542 -38.694 1.00 93.50 162 ALA A CA 1
ATOM 1319 C C . ALA A 1 162 ? 32.686 10.209 -39.129 1.00 93.50 162 ALA A C 1
ATOM 1321 O O . ALA A 1 162 ? 33.262 10.929 -39.947 1.00 93.50 162 ALA A O 1
ATOM 1322 N N . GLN A 1 163 ? 33.270 9.123 -38.613 1.00 93.44 163 GLN A N 1
ATOM 1323 C CA . GLN A 1 163 ? 34.593 8.653 -39.031 1.00 93.44 163 GLN A CA 1
ATOM 1324 C C . GLN A 1 163 ? 34.594 8.146 -40.476 1.00 93.44 163 GLN A C 1
ATOM 1326 O O . GLN A 1 163 ? 35.468 8.548 -41.242 1.00 93.44 163 GLN A O 1
ATOM 1331 N N . VAL A 1 164 ? 33.604 7.334 -40.862 1.00 93.00 164 VAL A N 1
ATOM 1332 C CA . VAL A 1 164 ? 33.461 6.821 -42.238 1.00 93.00 164 VAL A CA 1
ATOM 1333 C C . VAL A 1 164 ? 33.292 7.961 -43.245 1.00 93.00 164 VAL A C 1
ATOM 1335 O O . VAL A 1 164 ? 33.900 7.948 -44.312 1.00 93.00 164 VAL A O 1
ATOM 1338 N N . LEU A 1 165 ? 32.504 8.985 -42.911 1.00 91.69 165 LEU A N 1
ATOM 1339 C CA . LEU A 1 165 ? 32.344 10.151 -43.782 1.00 91.69 165 LEU A CA 1
ATOM 1340 C C . LEU A 1 165 ? 33.641 10.957 -43.909 1.00 91.69 165 LEU A C 1
ATOM 1342 O O . LEU A 1 165 ? 33.989 11.377 -45.009 1.00 91.69 165 LEU A O 1
ATOM 1346 N N . ARG A 1 166 ? 34.382 11.159 -42.810 1.00 91.69 166 ARG A N 1
ATOM 1347 C CA . ARG A 1 166 ? 35.680 11.851 -42.871 1.00 91.69 166 ARG A CA 1
ATOM 1348 C C . ARG A 1 166 ? 36.686 11.107 -43.738 1.00 91.69 166 ARG A C 1
ATOM 1350 O O . ARG A 1 166 ? 37.358 11.756 -44.533 1.00 91.69 166 ARG A O 1
ATOM 1357 N N . SER A 1 167 ? 36.787 9.785 -43.598 1.00 91.81 167 SER A N 1
ATOM 1358 C CA . SER A 1 167 ? 37.716 8.998 -44.412 1.00 91.81 167 SER A CA 1
ATOM 1359 C C . SER A 1 167 ? 37.336 9.026 -45.893 1.00 91.81 167 SER A C 1
ATOM 1361 O O . SER A 1 167 ? 38.222 9.148 -46.729 1.00 91.81 167 SER A O 1
ATOM 1363 N N . ALA A 1 168 ? 36.040 9.006 -46.223 1.00 86.50 168 ALA A N 1
ATOM 1364 C CA . ALA A 1 168 ? 35.561 9.096 -47.603 1.00 86.50 168 ALA A CA 1
ATOM 1365 C C . ALA A 1 168 ? 35.828 10.458 -48.272 1.00 86.50 168 ALA A C 1
ATOM 1367 O O . ALA A 1 168 ? 35.996 10.510 -49.483 1.00 86.50 168 ALA A O 1
ATOM 1368 N N . ILE A 1 169 ? 35.861 11.556 -47.509 1.00 85.62 169 ILE A N 1
ATOM 1369 C CA . ILE A 1 169 ? 36.166 12.902 -48.033 1.00 85.62 169 ILE A CA 1
ATOM 1370 C C . ILE A 1 169 ? 37.679 13.107 -48.231 1.00 85.62 169 ILE A C 1
ATOM 1372 O O . ILE A 1 169 ? 38.090 13.952 -49.023 1.00 85.62 169 ILE A O 1
ATOM 1376 N N . GLN A 1 170 ? 38.511 12.379 -47.483 1.00 78.75 170 GLN A N 1
ATOM 1377 C CA . GLN A 1 170 ? 39.974 12.498 -47.513 1.00 78.75 170 GLN A CA 1
ATOM 1378 C C . GLN A 1 170 ? 40.661 11.529 -48.494 1.00 78.75 170 GLN A C 1
ATOM 1380 O O . GLN A 1 170 ? 41.881 11.608 -48.639 1.00 78.75 170 GLN A O 1
ATOM 1385 N N . ALA A 1 171 ? 39.903 10.628 -49.127 1.00 58.38 171 ALA A N 1
ATOM 1386 C CA . ALA A 1 171 ? 40.352 9.703 -50.170 1.00 58.38 171 ALA A CA 1
ATOM 1387 C C . ALA A 1 171 ? 40.128 10.293 -51.570 1.00 58.38 171 ALA A C 1
ATOM 1389 O O . ALA A 1 171 ? 40.988 10.043 -52.444 1.00 58.38 171 ALA A O 1
#

Secondary structure (DSSP, 8-state):
----SHHHHHHHHHHHHHHHHHHHHHHHHTT----HHHHHHHHHHHHHHHHHHHHHHHHHHHHHH-TTSPPPPHHHHHHHHHHHHT--SPPTTTT---PPPTTS-HHHHHHHHHHHHHHHHHHHHHHHHHHHHHHHHHHHHHHHHHHHHHHHHHHHHHHHHHHHHHHHHH-